Protein AF-A0A2S3U5Y9-F1 (afdb_monomer)

Foldseek 3Di:
DEEEDQDPPPPDPNDRDPPPVDDLVVCCVQPVVPAAAEDAYAPVCLVVDDDPPVSCVRYPDCNVPDDVVVVLLVDQEYEYAPDPVVVVSVVVVHYYHHCVNPPVVVSVDPDDDDDDD

Solvent-accessible surface area (backbone atoms only — not comparable to full-atom values): 7420 Å² total; per-residue (Å²): 57,41,38,54,61,80,64,89,81,49,67,59,90,89,40,82,54,80,83,67,86,70,56,62,71,60,43,48,77,75,39,44,94,85,45,69,44,38,36,36,42,46,78,92,51,38,87,70,67,81,76,57,76,92,48,52,87,37,44,40,82,46,41,84,55,89,57,63,66,60,53,56,72,73,34,78,39,42,38,29,53,81,38,72,64,57,67,66,46,53,78,70,75,46,58,74,44,42,54,88,71,37,70,72,49,60,82,69,47,95,72,83,84,90,78,88,130

Structure (mmCIF, N/CA/C/O backbone):
data_AF-A0A2S3U5Y9-F1
#
_entry.id   AF-A0A2S3U5Y9-F1
#
loop_
_atom_site.group_PDB
_atom_site.id
_atom_site.type_symbol
_atom_site.label_atom_id
_atom_site.label_alt_id
_atom_site.label_comp_id
_atom_site.label_asym_id
_atom_site.label_entity_id
_atom_site.label_seq_id
_atom_site.pdbx_PDB_ins_code
_atom_site.Cartn_x
_atom_site.Cartn_y
_atom_site.Cartn_z
_atom_site.occupancy
_atom_site.B_iso_or_equiv
_atom_site.auth_seq_id
_atom_site.auth_comp_id
_atom_site.auth_asym_id
_atom_site.auth_atom_id
_atom_site.pdbx_PDB_model_num
ATOM 1 N N . MET A 1 1 ? -4.014 -1.337 3.170 1.00 90.69 1 MET A N 1
ATOM 2 C CA . MET A 1 1 ? -3.261 -0.707 2.060 1.00 90.69 1 MET A CA 1
ATOM 3 C C . MET A 1 1 ? -1.781 -1.034 2.168 1.00 90.69 1 MET A C 1
ATOM 5 O O . MET A 1 1 ? -1.254 -1.027 3.273 1.00 90.69 1 MET A O 1
ATOM 9 N N . TYR A 1 2 ? -1.129 -1.301 1.036 1.00 89.44 2 TYR A N 1
ATOM 10 C CA . TYR A 1 2 ? 0.318 -1.475 0.905 1.00 89.44 2 TYR A CA 1
ATOM 11 C C . TYR A 1 2 ? 0.907 -0.278 0.149 1.00 89.44 2 TYR A C 1
ATOM 13 O O . TYR A 1 2 ? 0.479 0.008 -0.969 1.00 89.44 2 TYR A O 1
ATOM 21 N N . ALA A 1 3 ? 1.839 0.440 0.776 1.00 88.38 3 ALA A N 1
ATOM 22 C CA . ALA A 1 3 ? 2.424 1.675 0.255 1.00 88.38 3 ALA A CA 1
ATOM 23 C C . ALA A 1 3 ? 3.951 1.708 0.484 1.00 88.38 3 ALA A C 1
ATOM 25 O O . ALA A 1 3 ? 4.417 2.397 1.394 1.00 88.38 3 ALA A O 1
ATOM 26 N N . PRO A 1 4 ? 4.736 0.933 -0.286 1.00 82.12 4 PRO A N 1
ATOM 27 C CA . PRO A 1 4 ? 6.188 0.889 -0.143 1.00 82.12 4 PRO A CA 1
ATOM 28 C C . PRO A 1 4 ? 6.833 2.195 -0.628 1.00 82.12 4 PRO A C 1
ATOM 30 O O . PRO A 1 4 ? 6.307 2.884 -1.508 1.00 82.12 4 PRO A O 1
ATOM 33 N N . THR A 1 5 ? 7.998 2.548 -0.083 1.00 72.19 5 THR A N 1
ATOM 34 C CA . THR A 1 5 ? 8.790 3.636 -0.662 1.00 72.19 5 THR A CA 1
ATOM 35 C C . THR A 1 5 ? 9.420 3.232 -1.986 1.00 72.19 5 THR A C 1
ATOM 37 O O . THR A 1 5 ? 9.823 2.093 -2.219 1.00 72.19 5 THR A O 1
ATOM 40 N N . PHE A 1 6 ? 9.575 4.227 -2.855 1.00 67.06 6 PHE A N 1
ATOM 41 C CA . PHE A 1 6 ? 10.385 4.087 -4.052 1.00 67.06 6 PHE A CA 1
ATOM 42 C C . PHE A 1 6 ? 11.877 4.001 -3.694 1.00 67.06 6 PHE A C 1
ATOM 44 O O . PHE A 1 6 ? 12.408 4.876 -3.007 1.00 67.06 6 PHE A O 1
ATOM 51 N N . ARG A 1 7 ? 12.571 2.974 -4.201 1.00 64.12 7 ARG A N 1
ATOM 52 C CA . ARG A 1 7 ? 14.022 2.792 -4.043 1.00 64.12 7 ARG A CA 1
ATOM 53 C C . ARG A 1 7 ? 14.759 3.207 -5.314 1.00 64.12 7 ARG A C 1
ATOM 55 O O . ARG A 1 7 ? 14.773 2.480 -6.300 1.00 64.12 7 ARG A O 1
ATOM 62 N N . ASP A 1 8 ? 15.414 4.365 -5.278 1.00 53.59 8 ASP A N 1
ATOM 63 C CA . ASP A 1 8 ? 16.159 4.900 -6.435 1.00 53.59 8 ASP A CA 1
ATOM 64 C C . ASP A 1 8 ? 17.598 4.337 -6.556 1.00 53.59 8 ASP A C 1
ATOM 66 O O . ASP A 1 8 ? 18.298 4.562 -7.547 1.00 53.59 8 ASP A O 1
ATOM 70 N N . TYR A 1 9 ? 18.067 3.590 -5.546 1.00 48.34 9 TYR A N 1
ATOM 71 C CA . TYR A 1 9 ? 19.435 3.055 -5.480 1.00 48.34 9 TYR A CA 1
ATOM 72 C C . TYR A 1 9 ? 19.604 1.654 -6.096 1.00 48.34 9 TYR A C 1
ATOM 74 O O . TYR A 1 9 ? 20.732 1.250 -6.378 1.00 48.34 9 TYR A O 1
ATOM 82 N N . GLU A 1 10 ? 18.523 0.925 -6.389 1.00 48.19 10 GLU A N 1
ATOM 83 C CA . GLU A 1 10 ? 18.583 -0.373 -7.081 1.00 48.19 10 GLU A CA 1
ATOM 84 C C . GLU A 1 10 ? 18.584 -0.190 -8.610 1.00 48.19 10 GLU A C 1
ATOM 86 O O . GLU A 1 10 ? 17.658 -0.561 -9.336 1.00 48.19 10 GLU A O 1
ATOM 91 N N . LYS A 1 11 ? 19.663 0.411 -9.128 1.00 41.12 11 LYS A N 1
ATOM 92 C CA . 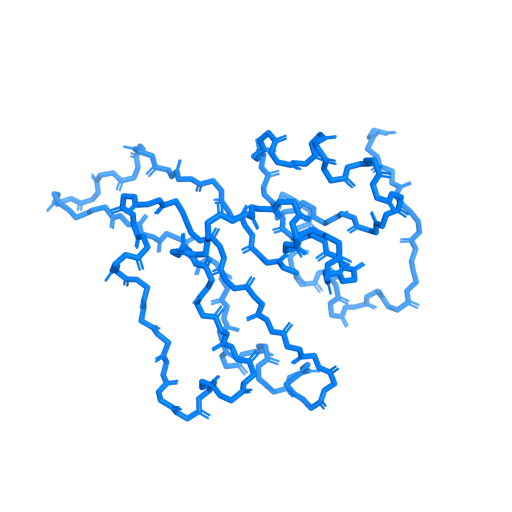LYS A 1 11 ? 19.955 0.459 -10.568 1.00 41.12 11 LYS A CA 1
ATOM 93 C C . LYS A 1 11 ? 20.689 -0.812 -10.992 1.00 41.12 11 LYS A C 1
ATOM 95 O O . LYS A 1 11 ? 21.905 -0.813 -11.150 1.00 41.12 11 LYS A O 1
ATOM 100 N N . SER A 1 12 ? 19.953 -1.892 -11.238 1.00 38.84 12 SER A N 1
ATOM 101 C CA . SER A 1 12 ? 20.484 -3.029 -11.998 1.00 38.84 12 SER A CA 1
ATOM 102 C C . SER A 1 12 ? 20.256 -2.778 -13.495 1.00 38.84 12 SER A C 1
ATOM 104 O O . SER A 1 12 ? 19.123 -2.754 -13.971 1.00 38.84 12 SER A O 1
ATOM 106 N N . HIS A 1 13 ? 21.333 -2.551 -14.253 1.00 37.53 13 HIS A N 1
ATOM 107 C CA . HIS A 1 13 ? 21.328 -2.535 -15.729 1.00 37.53 13 HIS A CA 1
ATOM 108 C C . HIS A 1 13 ? 20.343 -1.554 -16.404 1.00 37.53 13 HIS A C 1
ATOM 110 O O . HIS A 1 13 ? 19.794 -1.842 -17.467 1.00 37.53 13 HIS A O 1
ATOM 116 N N . GLY A 1 14 ? 20.097 -0.384 -15.803 1.00 37.56 14 GLY A N 1
ATOM 117 C CA . GLY A 1 14 ? 19.193 0.620 -16.382 1.00 37.56 14 GLY A CA 1
ATOM 118 C C . GLY A 1 14 ? 17.703 0.274 -16.266 1.00 37.56 14 GLY A C 1
ATOM 119 O O . GLY A 1 14 ? 16.870 0.950 -16.869 1.00 37.56 14 GLY A O 1
ATOM 120 N N . ARG A 1 15 ? 17.345 -0.745 -15.473 1.00 34.38 15 ARG A N 1
ATOM 121 C CA . ARG A 1 15 ? 15.962 -1.038 -15.086 1.00 34.38 15 ARG A CA 1
ATOM 122 C C . ARG A 1 15 ? 15.810 -0.780 -13.592 1.00 34.38 15 ARG A C 1
ATOM 124 O O . ARG A 1 15 ? 16.523 -1.357 -12.782 1.00 34.38 15 ARG A O 1
ATOM 131 N N . PHE A 1 16 ? 14.886 0.112 -13.251 1.00 41.28 16 PHE A N 1
ATOM 132 C CA . PHE A 1 16 ? 14.432 0.314 -11.877 1.00 41.28 16 PHE A CA 1
ATOM 133 C C . PHE A 1 16 ? 13.841 -1.005 -11.375 1.00 41.28 16 PHE A C 1
ATOM 135 O O . PHE A 1 16 ? 12.847 -1.468 -11.943 1.00 41.28 16 PHE A O 1
ATOM 142 N N . VAL A 1 17 ? 14.479 -1.621 -10.382 1.00 37.75 17 VAL A N 1
ATOM 143 C CA . VAL A 1 17 ? 13.985 -2.850 -9.764 1.00 37.75 17 VAL A CA 1
ATOM 144 C C . VAL A 1 17 ? 12.933 -2.444 -8.737 1.00 37.75 17 VAL A C 1
ATOM 146 O O . VAL A 1 17 ? 13.232 -1.800 -7.737 1.00 37.75 17 VAL A O 1
ATOM 149 N N . LEU A 1 18 ? 11.674 -2.765 -9.031 1.00 46.28 18 LEU A N 1
ATOM 150 C CA . LEU A 1 18 ? 10.651 -2.888 -8.001 1.00 46.28 18 LEU A CA 1
ATOM 151 C C . LEU A 1 18 ? 11.008 -4.159 -7.227 1.00 46.28 18 LEU A C 1
ATOM 153 O O . LEU A 1 18 ? 10.630 -5.249 -7.653 1.00 46.28 18 LEU A O 1
ATOM 157 N N . ASP A 1 19 ? 11.745 -4.046 -6.124 1.00 50.53 19 ASP A N 1
ATOM 158 C CA . ASP A 1 19 ? 11.756 -5.103 -5.107 1.00 50.53 19 ASP A CA 1
ATOM 159 C C . ASP A 1 19 ? 10.412 -5.048 -4.365 1.00 50.53 19 ASP A C 1
ATOM 161 O O . ASP A 1 19 ? 10.324 -4.718 -3.182 1.00 50.53 19 ASP A O 1
ATOM 165 N N . ASN A 1 20 ? 9.324 -5.287 -5.106 1.00 55.59 20 ASN A N 1
ATOM 166 C CA . ASN A 1 20 ? 8.023 -5.540 -4.518 1.00 55.59 20 ASN A CA 1
ATOM 167 C C . ASN A 1 20 ? 8.133 -6.905 -3.857 1.00 55.59 20 ASN A C 1
ATOM 169 O O . ASN A 1 20 ? 7.847 -7.932 -4.461 1.00 55.59 20 ASN A O 1
ATOM 173 N N . GLN A 1 21 ? 8.552 -6.900 -2.594 1.00 62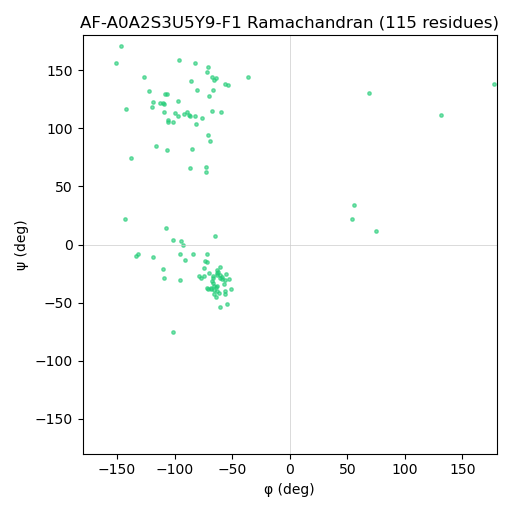.66 21 GLN A N 1
ATOM 174 C CA . GLN A 1 21 ? 8.683 -8.092 -1.751 1.00 62.66 21 GLN A CA 1
ATOM 175 C C . GLN A 1 21 ? 7.341 -8.784 -1.462 1.00 62.66 21 GLN A C 1
ATOM 177 O O . GLN A 1 21 ? 7.269 -9.686 -0.625 1.00 62.66 21 GLN A O 1
ATOM 182 N N . LEU A 1 22 ? 6.260 -8.338 -2.104 1.00 74.50 22 LEU A N 1
ATOM 183 C CA . LEU A 1 22 ? 4.932 -8.871 -1.914 1.00 74.50 22 LEU A CA 1
ATOM 184 C C . LEU A 1 22 ? 4.658 -9.985 -2.925 1.00 74.50 22 LEU A C 1
ATOM 186 O O . LEU A 1 22 ? 4.524 -9.757 -4.124 1.00 74.50 22 LEU A O 1
ATOM 190 N N . ASP A 1 23 ? 4.549 -11.197 -2.399 1.00 83.69 23 ASP A N 1
ATOM 191 C CA . ASP A 1 23 ? 4.149 -12.387 -3.136 1.00 83.69 23 ASP A CA 1
ATOM 192 C C . ASP A 1 23 ? 2.614 -12.414 -3.256 1.00 83.69 23 ASP A C 1
ATOM 194 O O . ASP A 1 23 ? 1.908 -12.703 -2.284 1.00 83.69 23 ASP A O 1
ATOM 198 N N . PHE A 1 24 ? 2.096 -12.072 -4.441 1.00 85.88 24 PHE A N 1
ATOM 199 C CA . PHE A 1 24 ? 0.655 -12.062 -4.704 1.00 85.88 24 PHE A CA 1
ATOM 200 C C . PHE A 1 24 ? 0.027 -13.453 -4.594 1.00 85.88 24 PHE A C 1
ATOM 202 O O . PHE A 1 24 ? -1.078 -13.563 -4.073 1.00 85.88 24 PHE A O 1
ATOM 209 N N . ASP A 1 25 ? 0.732 -14.516 -4.989 1.00 87.62 25 ASP A N 1
ATOM 210 C CA . ASP A 1 25 ? 0.241 -15.889 -4.832 1.00 87.62 25 ASP A CA 1
ATOM 211 C C . ASP A 1 25 ? 0.127 -16.270 -3.351 1.00 87.62 25 ASP A C 1
ATOM 213 O O . ASP A 1 25 ? -0.756 -17.031 -2.946 1.00 87.62 25 ASP A O 1
ATOM 217 N N . ALA A 1 26 ? 1.039 -15.785 -2.508 1.00 85.25 26 ALA A N 1
ATOM 218 C CA . ALA A 1 26 ? 0.956 -15.987 -1.067 1.00 85.25 26 ALA A CA 1
ATOM 219 C C . ALA A 1 26 ? -0.160 -15.156 -0.422 1.00 85.25 26 ALA A C 1
ATOM 221 O O . ALA A 1 26 ? -0.807 -15.670 0.490 1.00 85.25 26 ALA A O 1
ATOM 222 N N . PHE A 1 27 ? -0.389 -13.919 -0.879 1.00 85.81 27 PHE A N 1
ATOM 223 C CA . PHE A 1 27 ? -1.528 -13.102 -0.449 1.00 85.81 27 PHE A CA 1
ATOM 224 C C . PHE A 1 27 ? -2.849 -13.784 -0.802 1.00 85.81 27 PHE A C 1
ATOM 226 O O . PHE A 1 27 ? -3.649 -14.049 0.090 1.00 85.81 27 PHE A O 1
ATOM 233 N N . GLU A 1 28 ? -3.025 -14.145 -2.071 1.00 87.56 28 GLU A N 1
ATOM 234 C CA . GLU A 1 28 ? -4.238 -14.768 -2.593 1.00 87.56 28 GLU A CA 1
ATOM 235 C C . GLU A 1 28 ? -4.605 -16.023 -1.797 1.00 87.56 28 GLU A C 1
ATOM 237 O O . GLU A 1 28 ? -5.704 -16.139 -1.265 1.00 87.56 28 GLU A O 1
ATOM 242 N N . ARG A 1 29 ? -3.639 -16.933 -1.615 1.00 88.75 29 ARG A N 1
ATOM 243 C CA . ARG A 1 29 ? -3.861 -18.204 -0.910 1.00 88.75 29 ARG A CA 1
ATOM 244 C C . ARG A 1 29 ? -4.175 -18.067 0.577 1.00 88.75 29 ARG A C 1
ATOM 246 O O . ARG A 1 29 ? -4.729 -19.003 1.144 1.00 88.75 29 ARG A O 1
ATOM 253 N N . GLN A 1 30 ? -3.721 -17.001 1.233 1.00 86.81 30 GLN A N 1
ATOM 254 C CA . GLN A 1 30 ? -3.788 -16.894 2.698 1.00 86.81 30 GLN A CA 1
ATOM 255 C C . GLN A 1 30 ? -4.803 -15.869 3.187 1.00 86.81 30 GLN A C 1
ATOM 257 O O . GLN A 1 30 ? -5.302 -16.003 4.300 1.00 86.81 30 GLN A O 1
ATOM 262 N N . LEU A 1 31 ? -5.058 -14.834 2.390 1.00 85.81 31 LEU A N 1
ATOM 263 C CA . LEU A 1 31 ? -5.840 -13.665 2.776 1.00 85.81 31 LEU A CA 1
ATOM 264 C C . LEU A 1 31 ? -6.874 -13.271 1.712 1.00 85.81 31 LEU A C 1
ATOM 266 O O . LEU A 1 31 ? -7.708 -12.421 2.003 1.00 85.81 31 LEU A O 1
ATOM 270 N N . GLY A 1 32 ? -6.842 -13.860 0.512 1.00 86.31 32 GLY A N 1
ATOM 271 C CA . GLY A 1 32 ? -7.640 -13.407 -0.629 1.00 86.31 32 GLY A CA 1
ATOM 272 C C . GLY A 1 32 ? -9.158 -13.497 -0.445 1.00 86.31 32 GLY A C 1
ATOM 273 O O . GLY A 1 32 ? -9.871 -12.692 -1.041 1.00 86.31 32 GLY A O 1
ATOM 274 N N . ASP A 1 33 ? -9.635 -14.413 0.406 1.00 87.12 33 ASP A N 1
ATOM 275 C CA . ASP A 1 3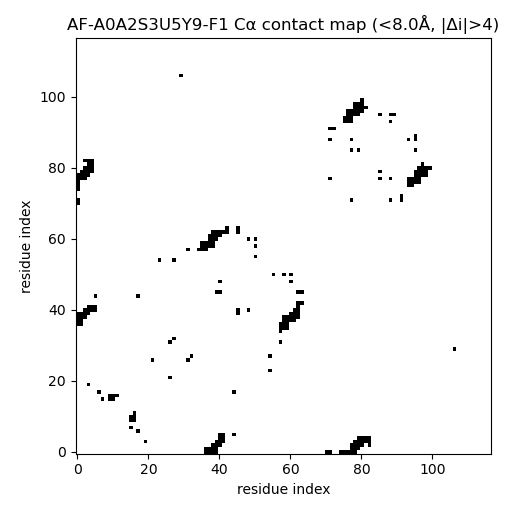3 ? -11.064 -14.590 0.708 1.00 87.12 33 ASP A CA 1
ATOM 276 C C . ASP A 1 33 ? -11.616 -13.514 1.665 1.00 87.12 33 ASP A C 1
ATOM 278 O O . ASP A 1 33 ? -12.796 -13.172 1.603 1.00 87.12 33 ASP A O 1
ATOM 282 N N . ASP A 1 34 ? -10.764 -12.969 2.541 1.00 89.12 34 ASP A N 1
ATOM 283 C CA . ASP A 1 34 ? -11.164 -12.063 3.628 1.00 89.12 34 ASP A CA 1
ATOM 284 C C . ASP A 1 34 ? -10.693 -10.615 3.409 1.00 89.12 34 ASP A C 1
ATOM 286 O O . ASP A 1 34 ? -11.229 -9.681 4.010 1.00 89.12 34 ASP A O 1
ATOM 290 N N . TYR A 1 35 ? -9.667 -10.410 2.578 1.00 89.62 35 TYR A N 1
ATOM 291 C CA . TYR A 1 35 ? -8.979 -9.131 2.441 1.00 89.62 35 TYR A CA 1
ATOM 292 C C . TYR A 1 35 ? -8.906 -8.654 0.995 1.00 89.62 35 TYR A C 1
ATOM 294 O O . TYR A 1 35 ? -8.639 -9.408 0.064 1.00 89.62 35 TYR A O 1
ATOM 302 N N . VAL A 1 36 ? -9.020 -7.335 0.841 1.00 93.19 36 VAL A N 1
ATOM 303 C CA . VAL A 1 36 ? -8.682 -6.622 -0.392 1.00 93.19 36 VAL A CA 1
ATOM 304 C C . VAL A 1 36 ? -7.377 -5.860 -0.185 1.00 93.19 36 VAL A C 1
ATOM 306 O O . VAL A 1 36 ? -7.206 -5.100 0.773 1.00 93.19 36 VAL A O 1
ATOM 309 N N . LEU A 1 37 ? -6.444 -6.034 -1.113 1.00 92.00 37 LEU A N 1
ATOM 310 C CA . LEU A 1 37 ? -5.155 -5.373 -1.114 1.00 92.00 37 LEU A CA 1
ATOM 311 C C . LEU A 1 37 ? -5.164 -4.140 -2.018 1.00 92.00 37 LEU A C 1
ATOM 313 O O . LEU A 1 37 ? -5.157 -4.232 -3.244 1.00 92.00 37 LEU A O 1
ATOM 317 N N . LEU A 1 38 ? -5.091 -2.964 -1.396 1.00 93.81 38 LEU A N 1
ATOM 318 C CA . LEU A 1 38 ? -4.884 -1.697 -2.097 1.00 93.81 38 LEU A CA 1
ATOM 319 C C . LEU A 1 38 ? -3.383 -1.438 -2.285 1.00 93.81 38 LEU A C 1
ATOM 321 O O . LEU A 1 38 ? -2.690 -1.159 -1.305 1.00 93.81 38 LEU A O 1
ATOM 325 N N . MET A 1 39 ? -2.901 -1.513 -3.526 1.00 90.50 39 MET A N 1
ATOM 326 C CA . MET A 1 39 ? -1.513 -1.247 -3.924 1.00 90.50 39 MET A CA 1
ATOM 327 C C . MET A 1 39 ? -1.322 0.234 -4.267 1.00 90.50 39 MET A C 1
ATOM 329 O O . MET A 1 39 ? -1.871 0.724 -5.259 1.00 90.50 39 MET A O 1
ATOM 333 N N . ARG A 1 40 ? -0.529 0.944 -3.461 1.00 89.44 40 ARG A N 1
ATOM 334 C CA . ARG A 1 40 ? -0.204 2.365 -3.627 1.00 89.44 40 ARG A CA 1
ATOM 335 C C . ARG A 1 40 ? 1.291 2.532 -3.888 1.00 89.44 40 ARG A C 1
ATOM 337 O O . ARG A 1 40 ? 2.068 2.807 -2.982 1.00 89.44 40 ARG A O 1
ATOM 344 N N . GLU A 1 41 ? 1.676 2.391 -5.146 1.00 84.94 41 GLU A N 1
ATOM 345 C CA . GLU A 1 41 ? 3.045 2.616 -5.600 1.00 84.94 41 GLU A CA 1
ATOM 346 C C . GLU A 1 41 ? 3.325 4.103 -5.836 1.00 84.94 41 GLU A C 1
ATOM 348 O O . GLU A 1 41 ? 2.426 4.896 -6.139 1.00 84.94 41 GLU A O 1
ATOM 353 N N . HIS A 1 42 ? 4.599 4.488 -5.764 1.00 79.00 42 HIS A N 1
ATOM 354 C CA . HIS A 1 42 ? 5.018 5.826 -6.171 1.00 79.00 42 HIS A CA 1
ATOM 355 C C . HIS A 1 42 ? 4.772 6.032 -7.675 1.00 79.00 42 HIS A C 1
ATOM 357 O O . HIS A 1 42 ? 5.008 5.131 -8.482 1.00 79.00 42 HIS A O 1
ATOM 363 N N . VAL A 1 43 ? 4.366 7.239 -8.083 1.00 69.31 43 VAL A N 1
ATOM 364 C CA . VAL A 1 43 ? 3.956 7.562 -9.470 1.00 69.31 43 VAL A CA 1
ATOM 365 C C . VAL A 1 43 ? 4.982 7.165 -10.541 1.00 69.31 43 VAL A C 1
ATOM 367 O O . VAL A 1 43 ? 4.614 6.802 -11.654 1.00 69.31 43 VAL A O 1
ATOM 370 N N . VAL A 1 44 ? 6.271 7.174 -10.191 1.00 68.94 44 VAL A N 1
ATOM 371 C CA . VAL A 1 44 ? 7.391 6.804 -11.078 1.00 68.94 44 VAL A CA 1
ATOM 372 C C . VAL A 1 44 ? 7.385 5.314 -11.452 1.00 68.94 44 VAL A C 1
ATOM 374 O O . VAL A 1 44 ? 7.856 4.940 -12.527 1.00 68.94 44 VAL A O 1
ATOM 377 N N . VAL A 1 45 ? 6.856 4.456 -10.580 1.00 70.44 45 VAL A N 1
ATOM 378 C CA . VAL A 1 45 ? 6.852 2.993 -10.746 1.00 70.44 45 VAL A CA 1
ATOM 379 C C . VAL A 1 45 ? 5.453 2.391 -10.809 1.00 70.44 45 VAL A C 1
ATOM 381 O O . VAL A 1 45 ? 5.307 1.253 -11.245 1.00 70.44 45 VAL A O 1
ATOM 384 N N . ALA A 1 46 ? 4.418 3.170 -10.496 1.00 73.69 46 ALA A N 1
ATOM 385 C CA . ALA A 1 46 ? 3.018 2.767 -10.559 1.00 73.69 46 ALA A CA 1
ATOM 386 C C . ALA A 1 46 ? 2.605 2.146 -11.904 1.00 73.69 46 ALA A C 1
ATOM 388 O O . ALA A 1 46 ? 1.846 1.179 -11.931 1.00 73.69 46 ALA A O 1
ATOM 389 N N . SER A 1 47 ? 3.128 2.667 -13.020 1.00 70.44 47 SER A N 1
ATOM 390 C CA . SER A 1 47 ? 2.849 2.159 -14.373 1.00 70.44 47 SER A CA 1
ATOM 391 C C . SER A 1 47 ? 3.505 0.810 -14.680 1.00 70.44 47 SER A C 1
ATOM 393 O O . SER A 1 47 ? 3.139 0.157 -15.655 1.00 70.44 47 SER A O 1
ATOM 395 N N . LYS A 1 48 ? 4.470 0.383 -13.860 1.00 74.88 48 LYS A N 1
ATOM 396 C CA . LYS A 1 48 ? 5.179 -0.894 -13.998 1.00 74.88 48 LYS A CA 1
ATOM 397 C C . LYS A 1 48 ? 4.572 -2.000 -13.144 1.00 74.88 48 LYS A C 1
ATOM 399 O O . LYS A 1 48 ? 4.978 -3.149 -13.294 1.00 74.88 48 LYS A O 1
ATOM 404 N N . LEU A 1 49 ? 3.621 -1.674 -12.267 1.00 80.12 49 LEU A N 1
ATOM 405 C CA . LEU A 1 49 ? 2.956 -2.665 -11.437 1.00 80.12 49 LEU A CA 1
ATOM 406 C C . LEU A 1 49 ? 2.102 -3.591 -12.312 1.00 80.12 49 LEU A C 1
ATOM 408 O O . LEU A 1 49 ? 1.113 -3.165 -12.910 1.00 80.12 49 LEU A O 1
ATOM 412 N N . GLN A 1 50 ? 2.477 -4.867 -12.364 1.00 83.44 50 GLN A N 1
ATOM 413 C CA . GLN A 1 50 ? 1.737 -5.898 -13.083 1.00 83.44 50 GLN A CA 1
ATOM 414 C C . GLN A 1 50 ? 1.009 -6.793 -12.086 1.00 83.44 50 GLN A C 1
ATOM 416 O O . GLN A 1 50 ? 1.628 -7.599 -11.400 1.00 83.44 50 GLN A O 1
ATOM 421 N N . ILE A 1 51 ? -0.313 -6.642 -12.016 1.00 85.69 51 ILE A N 1
ATOM 422 C CA . ILE A 1 51 ? -1.188 -7.528 -11.241 1.00 85.69 51 ILE A CA 1
ATOM 423 C C . ILE A 1 51 ? -1.765 -8.576 -12.205 1.00 85.69 51 ILE A C 1
ATOM 425 O O . ILE A 1 51 ? -2.389 -8.170 -13.205 1.00 85.69 51 ILE A O 1
ATOM 429 N N . PRO A 1 52 ? -1.578 -9.886 -11.936 1.00 88.81 52 PRO A N 1
ATOM 430 C CA . PRO A 1 52 ? -2.179 -10.963 -12.718 1.00 88.81 52 PRO A CA 1
ATOM 431 C C . PRO A 1 52 ? -3.693 -10.791 -12.834 1.00 88.81 52 PRO A C 1
ATOM 433 O O . PRO A 1 52 ? -4.358 -10.463 -11.857 1.00 88.81 52 PRO A O 1
ATOM 436 N N . GLU A 1 53 ? -4.252 -11.023 -14.023 1.00 89.25 53 GLU A N 1
ATOM 437 C CA . GLU A 1 53 ? -5.681 -10.796 -14.287 1.00 89.25 53 GLU A CA 1
ATOM 438 C C . GLU A 1 53 ? -6.590 -11.573 -13.325 1.00 89.25 53 GLU A C 1
ATOM 440 O O . GLU A 1 53 ? -7.548 -11.006 -12.804 1.00 89.25 53 GLU A O 1
ATOM 445 N N . ALA A 1 54 ? -6.222 -12.817 -13.007 1.00 91.31 54 ALA A N 1
ATOM 446 C CA . ALA A 1 54 ? -6.950 -13.671 -12.070 1.00 91.31 54 ALA A CA 1
ATOM 447 C C . ALA A 1 54 ? -7.082 -13.070 -10.655 1.00 91.31 54 ALA A C 1
ATOM 449 O O . ALA A 1 54 ? -8.070 -13.328 -9.977 1.00 91.31 54 ALA A O 1
ATOM 450 N N . MET A 1 55 ? -6.135 -12.226 -10.231 1.00 90.81 55 MET A N 1
ATOM 451 C CA . MET A 1 55 ? -6.067 -11.651 -8.878 1.00 90.81 55 MET A CA 1
ATOM 452 C C . MET A 1 55 ? -6.581 -10.205 -8.813 1.00 90.81 55 MET A C 1
ATOM 454 O O . MET A 1 55 ? -6.526 -9.553 -7.777 1.00 90.81 55 MET A O 1
ATOM 458 N N . ARG A 1 56 ? -7.092 -9.643 -9.917 1.00 90.19 56 ARG A N 1
ATOM 459 C CA . ARG A 1 56 ? -7.589 -8.251 -9.928 1.00 90.19 56 ARG A CA 1
ATOM 460 C C . ARG A 1 56 ? -8.901 -8.049 -9.172 1.00 90.19 56 ARG A C 1
ATOM 462 O O . ARG A 1 56 ? -9.340 -6.912 -9.022 1.00 90.19 56 ARG A O 1
ATOM 469 N N . HIS A 1 57 ? -9.543 -9.128 -8.735 1.00 91.88 57 HIS A N 1
ATOM 470 C CA . HIS A 1 57 ? -10.794 -9.059 -7.987 1.00 91.88 57 HIS A CA 1
ATOM 471 C C . HIS A 1 57 ? -10.581 -8.596 -6.535 1.00 91.88 57 HIS A C 1
ATOM 473 O O . HIS A 1 57 ? -11.472 -7.974 -5.965 1.00 91.88 57 HIS A O 1
ATOM 479 N N . ASN A 1 58 ? -9.400 -8.842 -5.962 1.00 89.62 58 ASN A N 1
ATOM 480 C CA . ASN A 1 58 ? -9.046 -8.492 -4.585 1.00 89.62 58 ASN A CA 1
ATOM 481 C C . ASN A 1 58 ? -7.679 -7.785 -4.463 1.00 89.62 58 ASN A C 1
ATOM 483 O O . ASN A 1 58 ? -7.380 -7.249 -3.401 1.00 89.62 58 ASN A O 1
ATOM 487 N N . ILE A 1 59 ? -6.873 -7.693 -5.528 1.00 91.50 59 ILE A N 1
ATOM 488 C CA . ILE A 1 59 ? -5.667 -6.852 -5.582 1.00 91.50 59 ILE A CA 1
ATOM 489 C C . ILE A 1 59 ? -5.907 -5.672 -6.526 1.00 91.50 59 ILE A C 1
ATOM 491 O O . ILE A 1 59 ? -6.034 -5.829 -7.742 1.00 91.50 59 ILE A O 1
ATOM 495 N N . ILE A 1 60 ? -5.932 -4.462 -5.968 1.00 91.88 60 ILE A N 1
ATOM 496 C CA . ILE A 1 60 ? -6.343 -3.244 -6.671 1.00 91.88 60 ILE A CA 1
ATOM 497 C C . ILE A 1 60 ? -5.187 -2.246 -6.710 1.00 91.88 60 ILE A C 1
ATOM 499 O O . ILE A 1 60 ? -4.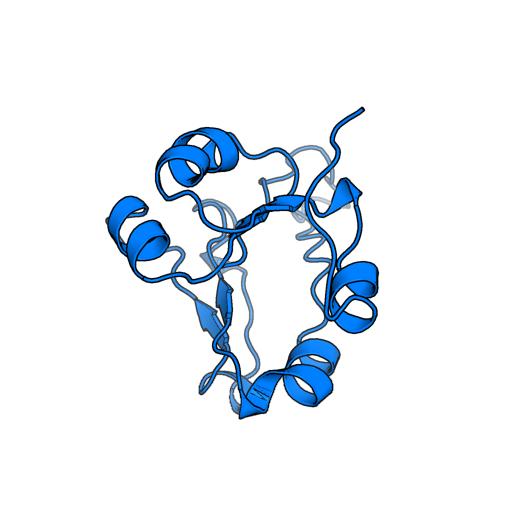695 -1.797 -5.676 1.00 91.88 60 ILE A O 1
ATOM 503 N N . ASN A 1 61 ? -4.780 -1.837 -7.914 1.00 91.44 61 ASN A N 1
ATOM 504 C CA . ASN A 1 61 ? -3.841 -0.730 -8.087 1.00 91.44 61 ASN A CA 1
ATOM 505 C C . ASN A 1 61 ? -4.555 0.609 -7.858 1.00 91.44 61 ASN A C 1
ATOM 507 O O . ASN A 1 61 ? -5.333 1.058 -8.698 1.00 91.44 61 ASN A O 1
ATOM 511 N N . VAL A 1 62 ? -4.247 1.267 -6.742 1.00 92.69 62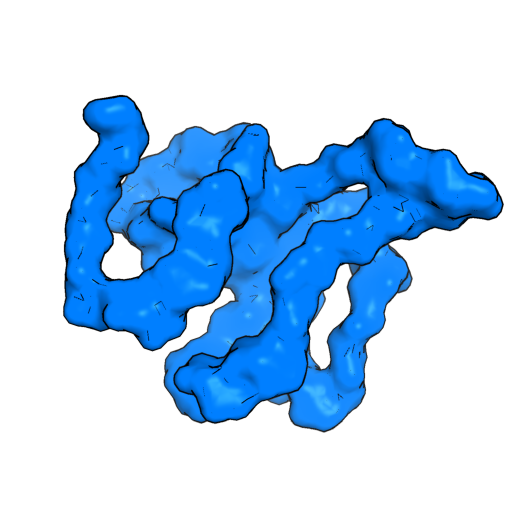 VAL A N 1
ATOM 512 C CA . VAL A 1 62 ? -4.784 2.584 -6.369 1.00 92.69 62 VAL A CA 1
ATOM 513 C C . VAL A 1 62 ? -3.747 3.697 -6.505 1.00 92.69 62 VAL A C 1
ATOM 515 O O . VAL A 1 62 ? -3.950 4.799 -6.006 1.00 92.69 62 VAL A O 1
ATOM 518 N N . SER A 1 63 ? -2.628 3.455 -7.188 1.00 89.94 63 SER A N 1
ATOM 519 C CA . SER A 1 63 ? -1.519 4.417 -7.323 1.00 89.94 63 SER A CA 1
ATOM 520 C C . SER A 1 63 ? -1.919 5.727 -8.009 1.00 89.94 63 SER A C 1
ATOM 522 O O . SER A 1 63 ? -1.381 6.780 -7.684 1.00 89.94 63 SER A O 1
ATOM 524 N N . ASN A 1 64 ? -2.918 5.681 -8.897 1.00 90.25 64 ASN A N 1
ATOM 525 C CA . ASN A 1 64 ? -3.449 6.857 -9.597 1.00 90.25 64 ASN A CA 1
ATOM 526 C C . ASN A 1 64 ? -4.646 7.509 -8.887 1.00 90.25 64 ASN A C 1
ATOM 528 O O . ASN A 1 64 ? -5.191 8.491 -9.387 1.00 90.25 64 ASN A O 1
ATOM 532 N N . TYR A 1 65 ? -5.085 6.972 -7.745 1.00 91.75 65 TYR A N 1
ATOM 533 C CA . TYR A 1 65 ? -6.182 7.568 -6.990 1.00 91.75 65 TYR A CA 1
ATOM 534 C C . TYR A 1 65 ? -5.746 8.938 -6.428 1.00 91.75 65 TYR A C 1
ATOM 536 O O . TYR A 1 65 ? -4.641 9.046 -5.887 1.00 91.75 65 TYR A O 1
ATOM 544 N N . PRO A 1 66 ? -6.552 10.002 -6.554 1.00 90.19 66 PRO A N 1
ATOM 545 C CA . PRO A 1 66 ? -6.088 11.359 -6.265 1.00 90.19 66 PRO A CA 1
ATOM 546 C C . PRO A 1 66 ? -5.858 11.618 -4.771 1.00 90.19 66 PRO A C 1
ATOM 548 O O . PRO A 1 66 ? -4.886 12.277 -4.409 1.00 90.19 66 PRO A O 1
ATOM 551 N N . SER A 1 67 ? -6.718 11.080 -3.902 1.00 92.25 67 SER A N 1
ATOM 552 C CA . SER A 1 67 ? -6.705 11.366 -2.464 1.00 92.25 67 SER A CA 1
ATOM 553 C C . SER A 1 67 ? -6.141 10.194 -1.670 1.00 92.25 67 SER A C 1
ATOM 555 O O . SER A 1 67 ? -6.800 9.173 -1.477 1.00 92.25 67 SER A O 1
ATOM 557 N N . VAL A 1 68 ? -4.909 10.328 -1.178 1.00 91.06 68 VAL A N 1
ATOM 558 C CA . VAL A 1 68 ? -4.333 9.306 -0.295 1.00 91.06 68 VAL A CA 1
ATOM 559 C C . VAL A 1 68 ? -5.066 9.261 1.047 1.00 91.06 68 VAL A C 1
ATOM 561 O O . VAL A 1 68 ? -5.237 8.183 1.599 1.00 91.06 68 VAL A O 1
ATOM 564 N N . GLN A 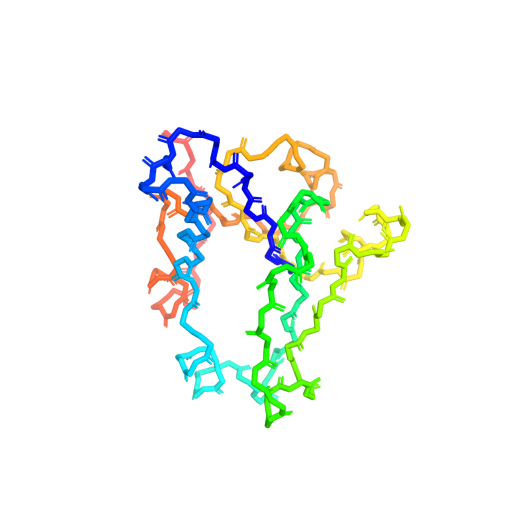1 69 ? -5.585 10.391 1.536 1.00 92.25 69 GLN A N 1
ATOM 565 C CA . GLN A 1 69 ? -6.325 10.469 2.800 1.00 92.25 69 GLN A CA 1
ATOM 566 C C . GLN A 1 69 ? -7.594 9.614 2.780 1.00 92.25 69 GLN A C 1
ATOM 568 O O . GLN A 1 69 ? -7.861 8.889 3.734 1.00 92.25 69 GLN A O 1
ATOM 573 N N . GLU A 1 70 ? -8.334 9.625 1.673 1.00 94.62 70 GLU A N 1
ATOM 574 C CA . GLU A 1 70 ? -9.506 8.759 1.510 1.00 94.62 70 GLU A CA 1
ATOM 575 C C . GLU A 1 70 ? -9.124 7.276 1.536 1.00 94.62 70 GLU A C 1
ATOM 577 O O . GLU A 1 70 ? -9.793 6.482 2.195 1.00 94.62 70 GLU A O 1
ATOM 582 N N . LEU A 1 71 ? -8.005 6.904 0.903 1.00 93.88 71 LEU A N 1
ATOM 583 C CA . LEU A 1 71 ? -7.487 5.535 0.972 1.00 93.88 71 LEU A CA 1
ATOM 584 C C . LEU A 1 71 ? -7.081 5.150 2.400 1.00 93.88 71 LEU A C 1
ATOM 586 O O . LEU A 1 71 ? -7.296 4.008 2.807 1.00 93.88 71 LEU A O 1
ATOM 590 N N . MET A 1 72 ? -6.520 6.085 3.173 1.00 93.25 72 MET A N 1
ATOM 591 C CA . MET A 1 72 ? -6.170 5.855 4.577 1.00 93.25 72 MET A CA 1
ATOM 592 C C . MET A 1 72 ? -7.419 5.625 5.442 1.00 93.25 72 MET A C 1
ATOM 594 O O . MET A 1 72 ? -7.463 4.697 6.251 1.00 93.25 72 MET A O 1
ATOM 598 N N . ILE A 1 73 ? -8.472 6.416 5.229 1.00 93.25 73 ILE A N 1
ATOM 599 C CA . ILE A 1 73 ? -9.756 6.263 5.928 1.00 93.25 73 ILE A CA 1
ATOM 600 C C . ILE A 1 73 ? -10.442 4.948 5.542 1.00 93.25 73 ILE A C 1
ATOM 602 O O . ILE A 1 73 ? -10.987 4.278 6.418 1.00 93.25 73 ILE A O 1
ATOM 606 N N . ALA A 1 74 ? -10.376 4.549 4.272 1.00 93.25 74 ALA A N 1
ATOM 607 C CA . ALA A 1 74 ? -10.974 3.308 3.783 1.00 93.25 74 ALA A CA 1
ATOM 608 C C . ALA A 1 74 ? -10.196 2.041 4.184 1.00 93.25 74 ALA A C 1
ATOM 610 O O . ALA A 1 74 ? -10.754 0.951 4.161 1.00 93.25 74 ALA A O 1
ATOM 611 N N . SER A 1 75 ? -8.913 2.159 4.533 1.00 94.00 75 SER A N 1
ATOM 612 C CA . SER A 1 75 ? -8.069 1.010 4.881 1.00 94.00 75 SER A CA 1
ATOM 613 C C . SER A 1 75 ? -8.194 0.627 6.349 1.00 94.00 75 SER A C 1
ATOM 615 O O . SER A 1 75 ? -8.164 1.502 7.205 1.00 94.00 75 SER A O 1
ATOM 617 N N . ASP A 1 76 ? -8.218 -0.667 6.664 1.00 92.88 76 ASP A N 1
ATOM 618 C CA . ASP A 1 76 ? -8.160 -1.143 8.057 1.00 92.88 76 ASP A CA 1
ATOM 619 C C . ASP A 1 76 ? -6.743 -1.123 8.638 1.00 92.88 76 ASP A C 1
ATOM 621 O O . ASP A 1 76 ? -6.558 -0.973 9.841 1.00 92.88 76 ASP A O 1
ATOM 625 N N . MET A 1 77 ? -5.723 -1.247 7.786 1.00 91.81 77 MET A N 1
ATOM 626 C CA . MET A 1 77 ? -4.314 -1.197 8.178 1.00 91.81 77 MET A CA 1
ATOM 627 C C . MET A 1 77 ? -3.422 -0.662 7.057 1.00 91.81 77 MET A C 1
ATOM 629 O O . MET A 1 77 ? -3.742 -0.792 5.867 1.00 91.81 77 MET A O 1
ATOM 633 N N . LEU A 1 78 ? -2.266 -0.126 7.443 1.00 90.69 78 LEU A N 1
ATOM 634 C CA . LEU A 1 78 ? -1.201 0.288 6.538 1.00 90.69 78 LEU A CA 1
ATOM 635 C C . LEU A 1 78 ? -0.015 -0.670 6.639 1.00 90.69 78 LEU A C 1
ATOM 637 O O . LEU A 1 78 ? 0.505 -0.911 7.723 1.00 90.69 78 LEU A O 1
ATOM 641 N N . ILE A 1 79 ? 0.462 -1.156 5.499 1.00 88.44 79 ILE A N 1
ATOM 642 C CA . ILE A 1 79 ? 1.759 -1.812 5.370 1.00 88.44 79 ILE A CA 1
ATOM 643 C C . ILE A 1 79 ? 2.659 -0.868 4.570 1.00 88.44 79 ILE A C 1
ATOM 645 O O . ILE A 1 79 ? 2.330 -0.481 3.451 1.00 88.44 79 ILE A O 1
ATOM 649 N N . THR A 1 80 ? 3.781 -0.474 5.154 1.00 85.06 80 THR A N 1
ATOM 650 C CA . THR A 1 80 ? 4.745 0.478 4.580 1.00 85.06 80 THR A CA 1
ATOM 651 C C . THR A 1 80 ? 6.146 0.084 5.035 1.00 85.06 80 THR A C 1
ATOM 653 O O . THR A 1 80 ? 6.283 -0.797 5.865 1.00 85.06 80 THR A O 1
ATOM 656 N N . ASP A 1 81 ? 7.212 0.670 4.517 1.00 77.00 81 ASP A N 1
ATOM 657 C CA . ASP A 1 81 ? 8.583 0.445 4.988 1.00 77.00 81 ASP A CA 1
ATOM 658 C C . ASP A 1 81 ? 9.049 1.606 5.883 1.00 77.00 81 ASP A C 1
ATOM 660 O O . ASP A 1 81 ? 9.052 1.480 7.108 1.00 77.00 81 ASP A O 1
ATOM 664 N N . TYR A 1 82 ? 9.366 2.747 5.275 1.00 72.25 82 TYR A N 1
ATOM 665 C CA . TYR A 1 82 ? 9.854 3.983 5.895 1.00 72.25 82 TYR A CA 1
ATOM 666 C C . TYR A 1 82 ? 9.278 5.235 5.204 1.00 72.25 82 TYR A C 1
ATOM 668 O O . TYR A 1 82 ? 9.837 6.327 5.292 1.00 72.25 82 TYR A O 1
ATOM 676 N N . SER A 1 83 ? 8.144 5.092 4.512 1.00 76.38 83 SER A N 1
ATOM 677 C CA . SER A 1 83 ? 7.438 6.215 3.891 1.00 76.38 83 SER A CA 1
ATOM 678 C C . SER A 1 83 ? 6.881 7.182 4.936 1.00 76.38 83 SER A C 1
ATOM 680 O O . SER A 1 83 ? 6.325 6.765 5.957 1.00 76.38 83 SER A O 1
ATOM 682 N N . SER A 1 84 ? 6.950 8.483 4.640 1.00 83.81 84 SER A N 1
ATOM 683 C CA . SER A 1 84 ? 6.357 9.530 5.479 1.00 83.81 84 SER A CA 1
ATOM 684 C C . SER A 1 84 ? 4.840 9.389 5.629 1.00 83.81 84 SER A C 1
ATOM 686 O O . SER A 1 84 ? 4.293 9.890 6.605 1.00 83.81 84 SER A O 1
ATOM 688 N N . ILE A 1 85 ? 4.176 8.644 4.732 1.00 86.06 85 ILE A N 1
ATOM 689 C CA . ILE A 1 85 ? 2.747 8.307 4.833 1.00 86.06 85 ILE A CA 1
ATOM 690 C C . ILE A 1 85 ? 2.399 7.630 6.167 1.00 86.06 85 ILE A C 1
ATOM 692 O O . ILE A 1 85 ? 1.267 7.720 6.627 1.00 86.06 85 ILE A O 1
ATOM 696 N N . MET A 1 86 ? 3.373 6.975 6.810 1.00 87.44 86 MET A N 1
ATOM 697 C CA . MET A 1 86 ? 3.204 6.408 8.143 1.00 87.44 86 MET A CA 1
ATOM 698 C C . MET A 1 86 ? 2.769 7.471 9.153 1.00 87.44 86 MET A C 1
ATOM 700 O O . MET A 1 86 ? 1.886 7.203 9.959 1.00 87.44 86 MET A O 1
ATOM 704 N N . PHE A 1 87 ? 3.366 8.665 9.105 1.00 88.38 87 PHE A N 1
ATOM 705 C CA . PHE A 1 87 ? 3.071 9.734 10.056 1.00 88.38 87 PHE A CA 1
ATOM 706 C C . PHE A 1 87 ? 1.662 10.292 9.868 1.00 88.38 87 PHE A C 1
ATOM 708 O O . PHE A 1 87 ? 0.977 10.526 10.857 1.00 88.38 87 PHE A O 1
ATOM 715 N N . ASP A 1 88 ? 1.203 10.415 8.622 1.00 89.62 88 ASP A N 1
ATOM 716 C CA . ASP A 1 88 ? -0.173 10.824 8.330 1.00 89.62 88 ASP A CA 1
ATOM 717 C C . ASP A 1 88 ? -1.175 9.735 8.749 1.00 89.62 88 ASP A C 1
ATOM 719 O O . ASP A 1 88 ? -2.243 10.025 9.283 1.00 89.62 88 ASP A O 1
ATOM 723 N N . TYR A 1 89 ? -0.823 8.458 8.558 1.00 92.25 89 TYR A N 1
ATOM 724 C CA . TYR A 1 89 ? -1.690 7.334 8.914 1.00 92.25 89 TYR A CA 1
ATOM 725 C C . TYR A 1 89 ? -1.836 7.141 10.428 1.00 92.25 89 TYR A C 1
ATOM 727 O O . TYR A 1 89 ? -2.850 6.595 10.866 1.00 92.25 89 TYR A O 1
ATOM 735 N N . LEU A 1 90 ? -0.875 7.599 11.241 1.00 91.00 90 LEU A N 1
ATOM 736 C CA . LEU A 1 90 ? -0.979 7.544 12.706 1.00 91.00 90 LEU A CA 1
ATOM 737 C C . LEU A 1 90 ? -2.235 8.256 13.228 1.00 91.00 90 LEU A C 1
ATOM 739 O O . LEU A 1 90 ? -2.807 7.804 14.218 1.00 91.00 90 LEU A O 1
ATOM 743 N N . ASP A 1 91 ? -2.714 9.292 12.534 1.00 91.44 91 ASP A N 1
ATOM 744 C CA . ASP A 1 91 ? -3.934 10.024 12.903 1.00 91.44 91 ASP A CA 1
ATOM 745 C C . ASP A 1 91 ? -5.197 9.141 12.851 1.00 91.44 91 ASP A C 1
ATOM 747 O O . ASP A 1 91 ? -6.168 9.354 13.575 1.00 91.44 91 ASP A O 1
ATOM 751 N N . THR A 1 92 ? -5.168 8.067 12.056 1.00 91.00 92 THR A N 1
ATOM 752 C CA . THR A 1 92 ? -6.292 7.126 11.955 1.00 91.00 92 THR A CA 1
ATOM 753 C C . THR A 1 92 ? -6.439 6.218 13.181 1.00 91.00 92 THR A C 1
ATOM 755 O O . THR A 1 92 ? -7.473 5.567 13.321 1.00 91.00 92 THR A O 1
ATOM 758 N N . ASN A 1 93 ? -5.424 6.141 14.056 1.00 90.75 93 ASN A N 1
ATOM 759 C CA . ASN A 1 93 ? -5.317 5.165 15.153 1.00 90.75 93 ASN A CA 1
ATOM 760 C C . ASN A 1 93 ? -5.448 3.692 14.712 1.00 90.75 93 ASN A C 1
ATOM 762 O O . ASN A 1 93 ? -5.774 2.816 15.516 1.00 90.75 93 ASN A O 1
ATOM 766 N N . LYS A 1 94 ? -5.191 3.400 13.434 1.00 91.94 94 LYS A N 1
ATOM 767 C CA . LYS A 1 94 ? -5.249 2.045 12.879 1.00 91.94 94 LYS A CA 1
ATOM 768 C C . LYS A 1 94 ? -3.865 1.390 12.843 1.00 91.94 94 LYS A 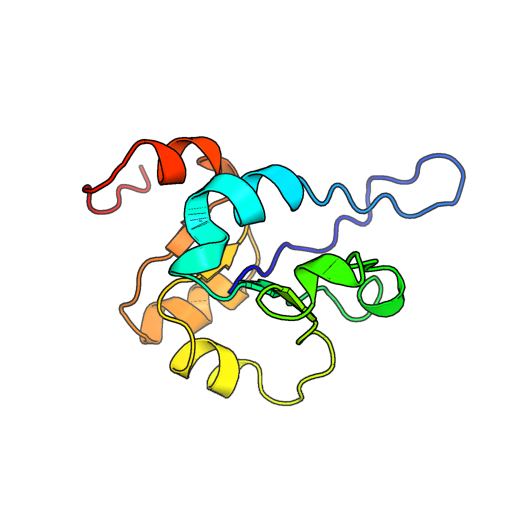C 1
ATOM 770 O O . LYS A 1 94 ? -2.851 2.091 12.831 1.00 91.94 94 LYS A O 1
ATOM 775 N N . PRO A 1 95 ? -3.791 0.048 12.788 1.00 91.06 95 PRO A N 1
ATOM 776 C CA . PRO A 1 95 ? -2.523 -0.670 12.733 1.00 91.06 95 PRO A CA 1
ATOM 777 C C . PRO A 1 95 ? -1.625 -0.244 11.565 1.00 91.06 95 PRO A C 1
ATOM 779 O O . PRO A 1 95 ? -2.080 -0.103 10.425 1.00 91.06 95 PRO A O 1
ATOM 782 N N . ILE A 1 96 ? -0.329 -0.117 11.857 1.00 88.44 96 ILE A N 1
ATOM 783 C CA . ILE A 1 96 ? 0.735 0.093 10.873 1.00 88.44 96 ILE A CA 1
ATOM 784 C C . ILE A 1 96 ? 1.752 -1.032 11.011 1.00 88.44 96 ILE A C 1
ATOM 786 O O . ILE A 1 96 ? 2.213 -1.331 12.113 1.00 88.44 96 ILE A O 1
ATOM 790 N N . ILE A 1 97 ? 2.127 -1.631 9.888 1.00 84.75 97 ILE A N 1
ATOM 791 C CA . ILE A 1 97 ? 3.114 -2.701 9.822 1.00 84.75 97 ILE A CA 1
ATOM 792 C C . ILE A 1 97 ? 4.265 -2.229 8.946 1.00 84.75 97 ILE A C 1
ATOM 794 O O . ILE A 1 97 ? 4.083 -1.944 7.762 1.00 84.75 97 ILE A O 1
ATOM 798 N N . SER A 1 98 ? 5.457 -2.149 9.538 1.00 78.19 98 SER A N 1
ATOM 799 C CA . SER A 1 98 ? 6.668 -1.853 8.779 1.00 78.19 98 SER A CA 1
ATOM 800 C C . SER A 1 98 ? 7.174 -3.120 8.085 1.00 78.19 98 SER A C 1
ATOM 802 O O . SER A 1 98 ? 7.300 -4.165 8.726 1.00 78.19 98 SER A O 1
ATOM 804 N N . SER A 1 99 ? 7.519 -3.048 6.800 1.00 66.19 99 SER A N 1
ATOM 805 C CA . SER A 1 99 ? 8.157 -4.152 6.077 1.00 66.19 99 SER A CA 1
ATOM 806 C C . SER A 1 99 ? 9.536 -4.493 6.655 1.00 66.19 99 SER A C 1
ATOM 808 O O . SER A 1 99 ? 9.952 -5.645 6.555 1.00 66.19 99 SER A O 1
ATOM 810 N N . ALA A 1 100 ? 10.183 -3.558 7.370 1.00 61.34 100 ALA A N 1
ATOM 811 C CA . ALA A 1 10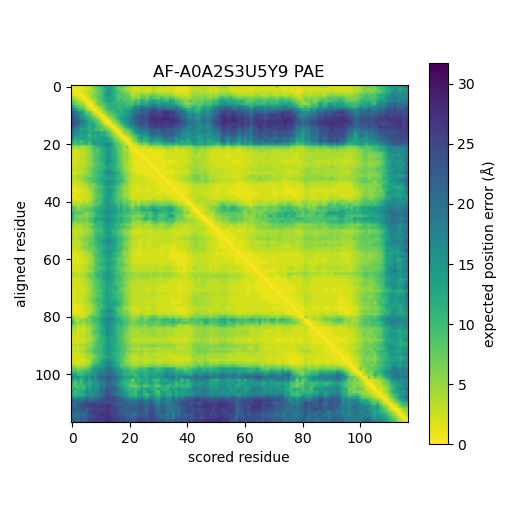0 ? 11.374 -3.836 8.174 1.00 61.34 100 ALA A CA 1
ATOM 812 C C . ALA A 1 100 ? 11.104 -4.876 9.285 1.00 61.34 100 ALA A C 1
ATOM 814 O O . ALA A 1 100 ? 12.002 -5.619 9.669 1.00 61.34 100 ALA A O 1
ATOM 815 N N . THR A 1 101 ? 9.853 -4.988 9.747 1.00 53.66 101 THR A N 1
ATOM 816 C CA . THR A 1 101 ? 9.373 -5.979 10.733 1.00 53.66 101 THR A CA 1
ATOM 817 C C . THR A 1 101 ? 8.766 -7.241 10.065 1.00 53.66 101 THR A C 1
ATOM 819 O O . THR A 1 101 ? 8.391 -8.202 10.735 1.00 53.66 101 THR A O 1
ATOM 822 N N . THR A 1 102 ? 8.804 -7.312 8.727 1.00 55.06 102 THR A N 1
ATOM 823 C CA . THR A 1 102 ? 8.476 -8.448 7.834 1.00 55.06 102 THR A CA 1
ATOM 824 C C . THR A 1 102 ? 6.998 -8.882 7.749 1.00 55.06 102 THR A C 1
ATOM 826 O O . THR A 1 102 ? 6.347 -9.208 8.736 1.00 55.06 102 THR A O 1
ATOM 829 N N . TRP A 1 103 ? 6.502 -9.027 6.511 1.00 56.81 103 TRP A N 1
ATOM 830 C CA . TRP A 1 103 ? 5.164 -9.535 6.138 1.00 56.81 103 TRP A CA 1
ATOM 831 C C . TRP A 1 103 ? 4.845 -10.942 6.680 1.00 56.81 103 TRP A C 1
ATOM 833 O O . TRP A 1 103 ? 3.718 -11.231 7.072 1.00 56.81 103 TRP A O 1
ATOM 843 N N . ARG A 1 104 ? 5.857 -11.812 6.775 1.00 56.59 104 ARG A N 1
ATOM 844 C CA . ARG A 1 104 ? 5.734 -13.170 7.336 1.00 56.59 104 ARG A CA 1
ATOM 845 C C . ARG A 1 104 ? 5.241 -13.179 8.785 1.00 56.59 104 ARG A C 1
ATOM 847 O O . ARG A 1 104 ? 4.558 -14.116 9.194 1.00 56.59 104 ARG A O 1
ATOM 854 N N . SER A 1 105 ? 5.551 -12.130 9.543 1.00 55.91 105 SER A N 1
ATOM 855 C CA . SER A 1 105 ? 5.097 -11.972 10.924 1.00 55.91 105 SER A CA 1
ATOM 856 C C . SER A 1 105 ? 3.575 -11.790 10.991 1.00 55.91 105 SER A C 1
ATOM 858 O O . SER A 1 105 ? 2.943 -12.311 11.903 1.00 55.91 105 SER A O 1
ATOM 860 N N . ILE A 1 106 ? 2.969 -11.141 9.987 1.00 56.97 106 ILE A N 1
ATOM 861 C CA . ILE A 1 106 ? 1.516 -10.902 9.892 1.00 56.97 106 ILE A CA 1
ATOM 862 C C . ILE A 1 106 ? 0.752 -12.220 9.771 1.00 56.97 106 ILE A C 1
ATOM 864 O O . ILE A 1 106 ? -0.222 -12.436 10.484 1.00 56.97 106 ILE A O 1
ATOM 868 N N . LEU A 1 107 ? 1.236 -13.128 8.918 1.00 56.62 107 LEU A N 1
ATOM 869 C CA . LEU A 1 107 ? 0.640 -14.455 8.727 1.00 56.62 107 LEU A CA 1
ATOM 870 C C . LEU A 1 107 ? 0.669 -15.303 10.007 1.00 56.62 107 LEU A C 1
ATOM 872 O O . LEU A 1 107 ? -0.129 -16.220 10.172 1.00 56.62 107 LEU A O 1
ATOM 876 N N . THR A 1 108 ? 1.589 -14.989 10.920 1.00 53.72 108 THR A N 1
ATOM 877 C CA . THR A 1 108 ? 1.790 -15.735 12.166 1.00 53.72 108 THR A CA 1
ATOM 878 C C . THR A 1 108 ? 1.026 -15.115 13.343 1.00 53.72 108 THR A C 1
ATOM 880 O O . THR A 1 108 ? 0.614 -15.824 14.259 1.00 53.72 108 THR A O 1
ATOM 883 N N . LEU A 1 109 ? 0.820 -13.796 13.346 1.00 47.91 109 LEU A N 1
ATOM 884 C CA . LEU A 1 109 ? 0.374 -13.049 14.522 1.00 47.91 109 LEU A CA 1
ATOM 885 C C . LEU A 1 109 ? -1.091 -12.605 14.407 1.00 47.91 109 LEU A C 1
ATOM 887 O O . LEU A 1 109 ? -1.393 -11.436 14.175 1.00 47.91 109 LEU A O 1
ATOM 891 N N . ARG A 1 110 ? -2.026 -13.518 14.705 1.00 49.16 110 ARG A N 1
ATOM 892 C CA . ARG A 1 110 ? -3.369 -13.148 15.197 1.00 49.16 110 ARG A CA 1
ATOM 893 C C . ARG A 1 110 ? -3.287 -12.660 16.653 1.00 49.16 110 ARG A C 1
ATOM 895 O O . ARG A 1 110 ? -3.802 -13.296 17.567 1.00 49.16 110 ARG A O 1
ATOM 902 N N . GLY A 1 111 ? -2.627 -11.516 16.841 1.00 46.19 111 GLY A N 1
ATOM 903 C CA . GLY A 1 111 ? -2.546 -10.772 18.098 1.00 46.19 111 GLY A CA 1
ATOM 904 C C . GLY A 1 111 ? -1.118 -10.371 18.464 1.00 46.19 111 GLY A C 1
ATOM 905 O O . GLY A 1 111 ? -0.316 -11.239 18.781 1.00 46.19 111 GLY A O 1
ATOM 906 N N . VAL A 1 112 ? -0.822 -9.064 18.422 1.00 34.75 112 VAL A N 1
ATOM 907 C CA . VAL A 1 112 ? -0.019 -8.294 19.401 1.00 34.75 112 VAL A CA 1
ATOM 908 C C . VAL A 1 112 ? 0.128 -6.831 18.940 1.00 34.75 112 VAL A C 1
ATOM 910 O O . VAL A 1 112 ? 0.335 -6.544 17.762 1.00 34.75 112 VAL A O 1
ATOM 913 N N . LEU A 1 113 ? -0.010 -5.929 19.924 1.00 36.25 113 LEU A N 1
ATOM 914 C CA . LEU A 1 113 ? 0.211 -4.481 19.899 1.00 36.25 113 LEU A CA 1
ATOM 915 C C . LEU A 1 113 ? 1.701 -4.114 19.720 1.00 36.25 113 LEU A C 1
ATOM 917 O O . LEU A 1 113 ? 2.577 -4.762 20.283 1.00 36.25 113 LEU A O 1
ATOM 921 N N . LEU A 1 114 ? 1.954 -3.033 18.978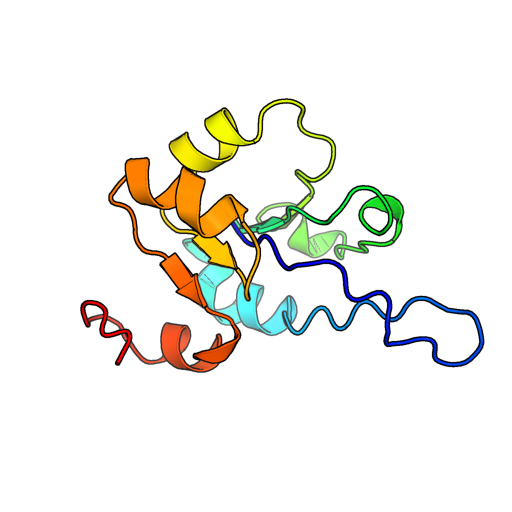 1.00 28.77 114 LEU A N 1
ATOM 922 C CA . LEU A 1 114 ? 3.253 -2.408 18.676 1.00 28.77 114 LEU A CA 1
ATOM 923 C C . LEU A 1 114 ? 4.305 -2.415 19.806 1.00 28.77 114 LEU A C 1
ATOM 925 O O . LEU A 1 114 ? 4.009 -2.071 20.950 1.00 28.77 114 LEU A O 1
ATOM 929 N N . ARG A 1 115 ? 5.580 -2.578 19.416 1.00 23.44 115 ARG A N 1
ATOM 930 C CA . ARG A 1 115 ? 6.709 -1.882 20.056 1.00 23.44 115 ARG A CA 1
ATOM 931 C C . ARG A 1 115 ? 7.758 -1.482 19.014 1.00 23.44 115 ARG A C 1
ATOM 933 O O . ARG A 1 115 ? 8.354 -2.342 18.372 1.00 23.44 115 ARG A O 1
ATOM 940 N N . LEU A 1 116 ? 7.966 -0.177 18.849 1.00 36.34 116 LEU A N 1
ATOM 941 C CA . LEU A 1 116 ? 9.162 0.381 18.219 1.00 36.34 116 LEU A CA 1
ATOM 942 C C . LEU A 1 116 ? 10.089 0.840 19.356 1.00 36.34 116 LEU A C 1
ATOM 944 O O . LEU A 1 116 ? 9.732 1.760 20.090 1.00 36.34 116 LEU A O 1
ATOM 948 N N . TYR A 1 117 ? 11.233 0.148 19.461 1.00 39.06 117 TYR A N 1
ATOM 949 C CA . TYR A 1 117 ? 12.234 0.115 20.548 1.00 39.06 117 TYR A CA 1
ATOM 950 C C . TYR A 1 117 ? 11.781 -0.539 21.868 1.00 39.06 117 TYR A C 1
ATOM 952 O O . TYR A 1 117 ? 10.875 -0.042 22.568 1.00 39.06 117 TYR A O 1
#

InterPro domains:
  IPR007554 CDP-glycerol glycerophosphotransferase [PF04464] (1-111)
  IPR043148 CDP-glycerol glycerophosphotransferase, C-terminal domain [G3DSA:3.40.50.12580] (1-106)
  IPR051612 Teichoic Acid Biosynthesis Enzymes [PTHR37316] (1-97)

Sequence (117 aa):
MYAPTFRDYEKSHGRFVLDNQLDFDAFERQLGDDYVLLMREHVVVASKLQIPEAMRHNIINVSNYPSVQELMIASDMLITDYSSIMFDYLDTNKPIISSATTWRSILTLRGVLLRLY

Nearest PDB structures (foldseek):
  3l7l-assembly3_D  TM=7.980E-01  e=4.085E-07  Staphylococcus epidermidis RP62A
  3l7m-assembly2_A  TM=8.069E-01  e=6.097E-07  Staphylococcus epidermidis RP62A
  3l7i-assembly3_D  TM=8.224E-01  e=1.112E-06  Staphylococcus epidermidis RP62A
  3l7m-assembly1_D  TM=7.711E-01  e=6.518E-07  Staphylococcus epidermidis RP62A
  3l7k-assembly2_B  TM=7.967E-01  e=6.740E-06  Staphylococcus epidermidis RP62A

Secondary structure (DSSP, 8-state):
-B-PPP-SS-EETTEE-------HHHHHHHHTTT--EEE---HHHHTT----GGGTTTEEE-TT-S-HHHHHHH-S-EEESS-THHHHHGGGT--EEEGGG-HHHHHH-S-------

Organism: NCBI:txid337330

Mean predicted aligned error: 8.92 Å

pLDDT: mean 75.27, std 19.57, range [23.44, 94.62]

Radius of gyration: 14.34 Å; Cα contacts (8 Å, |Δi|>4): 126; chains: 1; bounding box: 32×30×37 Å